Protein AF-A0A1Q6RJ65-F1 (afdb_monomer)

pLDDT: mean 92.64, std 7.02, range [49.53, 98.12]

Secondary structure (DSSP, 8-state):
-B-TT--BSEEEEEEEETTEEEEEEEEE-TTS-HHHHHHHHHHHHHHTTSBHHHHTT--HHHHHHHTTTSS--HHHHHHHHHHHHHHHHHHHHHHHHHHHHHHHHHHHHHHHT-

Foldseek 3Di:
DADPVGRDAKAWAFDDDPQAGQFIDMDHDPPPDVLLVQLLVQLRVVRHRDGLVVSLPQALVNSLVVCVPDPDDSVSSSVSSRVNNVNSNVNSVVVVVVVVVVVVVVVVVVVVVD

Solvent-accessible surface area (backbone atoms only — not comparable to full-atom values): 6276 Å² total; per-residue (Å²): 85,62,52,96,89,64,53,65,47,36,48,61,51,74,42,74,56,96,62,22,23,73,41,45,49,72,48,72,36,91,87,55,56,65,64,41,55,51,28,42,50,53,49,26,62,67,32,36,73,26,39,56,75,62,41,70,66,58,44,29,68,65,45,27,62,76,49,62,86,51,99,61,55,73,66,57,41,46,53,20,12,41,50,31,30,50,44,51,49,51,39,54,51,53,48,52,52,53,51,52,50,57,49,52,56,51,54,51,56,62,59,75,75,109

Structure (mmCIF, N/CA/C/O backbone):
data_AF-A0A1Q6RJ65-F1
#
_entry.id   AF-A0A1Q6RJ65-F1
#
loop_
_atom_site.group_PDB
_atom_site.id
_atom_site.type_symbol
_atom_site.label_atom_id
_atom_site.label_alt_id
_atom_site.label_comp_id
_atom_site.label_asym_id
_atom_site.label_entity_id
_atom_site.label_seq_id
_atom_site.pdbx_PDB_ins_code
_atom_site.Cartn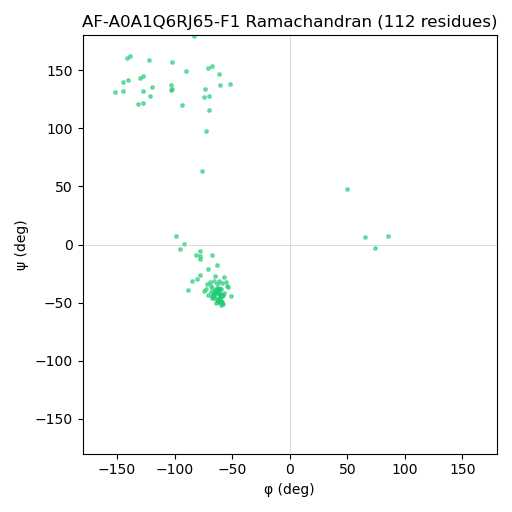_x
_atom_site.Cartn_y
_atom_site.Cartn_z
_atom_site.occupancy
_atom_site.B_iso_or_equiv
_atom_site.auth_seq_id
_atom_site.auth_comp_id
_atom_site.auth_asym_id
_atom_site.auth_atom_id
_atom_site.pdbx_PDB_model_num
ATOM 1 N N . MET A 1 1 ? 4.021 10.111 -1.505 1.00 79.31 1 MET A N 1
ATOM 2 C CA . MET A 1 1 ? 5.088 10.998 -1.996 1.00 79.31 1 MET A CA 1
ATOM 3 C C . MET A 1 1 ? 4.458 12.138 -2.780 1.00 79.31 1 MET A C 1
ATOM 5 O O . MET A 1 1 ? 3.749 11.883 -3.749 1.00 79.31 1 MET A O 1
ATOM 9 N N . GLN A 1 2 ? 4.645 13.363 -2.299 1.00 85.38 2 GLN A N 1
ATOM 10 C CA . GLN A 1 2 ? 4.098 14.599 -2.858 1.00 85.38 2 GLN A CA 1
ATOM 11 C C . GLN A 1 2 ? 5.186 15.672 -2.736 1.00 85.38 2 GLN A C 1
ATOM 13 O O . GLN A 1 2 ? 5.911 15.643 -1.740 1.00 85.38 2 GLN A O 1
ATOM 18 N N . ASP A 1 3 ? 5.340 16.547 -3.728 1.00 85.75 3 ASP A N 1
ATOM 19 C CA . ASP A 1 3 ? 6.273 17.678 -3.631 1.00 85.75 3 ASP A CA 1
ATOM 20 C C . ASP A 1 3 ? 5.669 18.885 -2.896 1.00 85.75 3 ASP A C 1
ATOM 22 O O . ASP A 1 3 ? 4.515 18.878 -2.461 1.00 85.75 3 ASP A O 1
ATOM 26 N N . GLU A 1 4 ? 6.475 19.939 -2.761 1.00 85.75 4 GLU A N 1
ATOM 27 C CA . GLU A 1 4 ? 6.095 21.208 -2.134 1.00 85.75 4 GLU A CA 1
ATOM 28 C C . GLU A 1 4 ? 4.998 21.957 -2.909 1.00 85.75 4 GLU A C 1
ATOM 30 O O . GLU A 1 4 ? 4.213 22.690 -2.308 1.00 85.75 4 GLU A O 1
ATOM 35 N N . GLY A 1 5 ? 4.902 21.744 -4.227 1.00 86.81 5 GLY A N 1
ATOM 36 C CA . GLY A 1 5 ? 3.840 22.283 -5.083 1.00 86.81 5 GLY A CA 1
ATOM 37 C C . GLY A 1 5 ? 2.518 21.520 -4.967 1.00 86.81 5 GLY A C 1
ATOM 38 O O . GLY A 1 5 ? 1.506 21.926 -5.538 1.00 86.81 5 GLY A O 1
ATOM 39 N N . GLY A 1 6 ? 2.510 20.420 -4.216 1.00 88.31 6 GLY A N 1
ATOM 40 C CA . GLY A 1 6 ? 1.348 19.584 -3.998 1.00 88.31 6 GLY A CA 1
ATOM 41 C C . GLY A 1 6 ? 1.123 18.530 -5.082 1.00 88.31 6 GLY A C 1
ATOM 42 O O . GLY A 1 6 ? 0.105 17.833 -5.031 1.00 88.31 6 GLY A O 1
ATOM 43 N N . TYR A 1 7 ? 2.052 18.355 -6.018 1.00 89.69 7 TYR A N 1
ATOM 44 C CA . TYR A 1 7 ? 1.969 17.312 -7.025 1.00 89.69 7 TYR A CA 1
ATOM 45 C C . TYR A 1 7 ? 2.280 15.946 -6.407 1.00 89.69 7 TYR A C 1
ATOM 47 O O . TYR A 1 7 ? 3.285 15.747 -5.723 1.00 89.69 7 TYR A O 1
ATOM 55 N N . VAL A 1 8 ? 1.371 14.991 -6.602 1.00 92.31 8 VAL A N 1
ATOM 56 C CA . VAL A 1 8 ? 1.470 13.648 -6.025 1.00 92.31 8 VAL A CA 1
ATOM 57 C C . VAL A 1 8 ? 2.150 12.739 -7.035 1.00 92.31 8 VAL A C 1
ATOM 59 O O . VAL A 1 8 ? 1.609 12.512 -8.107 1.00 92.31 8 VAL A O 1
ATOM 62 N N . PHE A 1 9 ? 3.288 12.162 -6.662 1.00 93.19 9 PHE A N 1
ATOM 63 C CA . PHE A 1 9 ? 3.994 11.175 -7.485 1.00 93.19 9 PHE A CA 1
ATOM 64 C C . PHE A 1 9 ? 3.512 9.753 -7.206 1.00 93.19 9 PHE A C 1
ATOM 66 O O . PHE A 1 9 ? 3.394 8.926 -8.103 1.00 93.19 9 PHE A O 1
ATOM 73 N N . LEU A 1 10 ? 3.247 9.457 -5.934 1.00 94.44 10 LEU A N 1
ATOM 74 C CA . LEU A 1 10 ? 2.902 8.117 -5.477 1.00 94.44 10 LEU A CA 1
ATOM 75 C C . LEU A 1 10 ? 2.012 8.200 -4.240 1.00 94.44 10 LEU A C 1
ATOM 77 O O . LEU A 1 10 ? 2.345 8.896 -3.275 1.00 94.44 10 LEU A O 1
ATOM 81 N N . ARG A 1 11 ? 0.899 7.472 -4.223 1.00 95.44 11 ARG A N 1
ATOM 82 C CA . ARG A 1 11 ? -0.006 7.410 -3.069 1.00 95.44 11 ARG A CA 1
ATOM 83 C C . ARG A 1 11 ? -0.597 6.017 -2.934 1.00 95.44 11 ARG A C 1
ATOM 85 O O . ARG A 1 11 ? -1.122 5.502 -3.906 1.00 95.44 11 ARG A O 1
ATOM 92 N N . LEU A 1 12 ? -0.572 5.468 -1.723 1.00 97.06 12 LEU A N 1
ATOM 93 C CA . LEU A 1 12 ? -1.335 4.279 -1.344 1.00 97.06 12 LEU A CA 1
ATOM 94 C C . LEU A 1 12 ? -2.554 4.711 -0.526 1.00 97.06 12 LEU A C 1
ATOM 96 O O . LEU A 1 12 ? -2.439 5.578 0.347 1.00 97.06 12 LEU A O 1
ATOM 100 N N . ALA A 1 13 ? -3.701 4.109 -0.797 1.00 96.81 13 ALA A N 1
ATOM 101 C CA . ALA A 1 13 ? -4.946 4.330 -0.086 1.00 96.81 13 ALA A CA 1
ATOM 102 C C . ALA A 1 13 ? -5.562 2.992 0.323 1.00 96.81 13 ALA A C 1
ATOM 104 O O . ALA A 1 13 ? -5.504 2.012 -0.417 1.00 96.81 13 ALA A O 1
ATOM 105 N N . ILE A 1 14 ? -6.175 2.985 1.502 1.00 97.69 14 ILE A N 1
ATOM 106 C CA . ILE A 1 14 ? -6.860 1.823 2.059 1.00 97.69 14 ILE A CA 1
ATOM 107 C C . ILE A 1 14 ? -8.277 2.203 2.470 1.00 97.69 14 ILE A C 1
ATOM 109 O O . ILE A 1 14 ? -8.511 3.305 2.978 1.00 97.69 14 ILE A O 1
ATOM 113 N N . LEU A 1 15 ? -9.200 1.265 2.295 1.00 97.38 15 LEU A N 1
ATOM 114 C CA . LEU A 1 15 ? -10.485 1.250 2.978 1.00 97.38 15 LEU A CA 1
ATOM 115 C C . LEU A 1 15 ? -10.407 0.216 4.098 1.00 97.38 15 LEU A C 1
ATOM 117 O O . LEU A 1 15 ? -9.923 -0.893 3.878 1.00 97.38 15 LEU A O 1
ATOM 121 N N . VAL A 1 16 ? -10.857 0.583 5.299 1.00 96.75 16 VAL A N 1
ATOM 122 C CA . VAL A 1 16 ? -10.823 -0.308 6.462 1.00 96.75 16 VAL A CA 1
ATOM 123 C C . VAL A 1 16 ? -12.225 -0.505 7.011 1.00 96.75 16 VAL A C 1
ATOM 125 O O . VAL A 1 16 ? -12.906 0.457 7.368 1.00 96.75 16 VAL A O 1
ATOM 128 N N . GLU A 1 17 ? -12.609 -1.766 7.167 1.00 95.62 17 GLU A N 1
ATOM 129 C CA . GLU A 1 17 ? -13.850 -2.193 7.798 1.00 95.62 17 GLU A CA 1
ATOM 130 C C . GLU A 1 17 ? -13.541 -3.206 8.897 1.00 95.62 17 GLU A C 1
ATOM 132 O O . GLU A 1 17 ? -12.947 -4.249 8.643 1.00 95.62 17 GLU A O 1
ATOM 137 N N . ARG A 1 18 ? -13.953 -2.907 10.138 1.00 92.81 18 ARG A N 1
ATOM 138 C CA . ARG A 1 18 ? -13.751 -3.797 11.302 1.00 92.81 18 ARG A CA 1
ATOM 139 C C . ARG A 1 18 ? -12.296 -4.279 11.433 1.00 92.81 18 ARG A C 1
ATOM 141 O O . ARG A 1 18 ? -12.042 -5.467 11.596 1.00 92.81 18 ARG A O 1
ATOM 148 N N . ASP A 1 19 ? -11.359 -3.339 11.326 1.00 92.94 19 ASP A N 1
ATOM 149 C CA . ASP A 1 19 ? -9.904 -3.554 11.372 1.00 92.94 19 ASP A CA 1
ATOM 150 C C . ASP A 1 19 ? -9.299 -4.369 10.215 1.00 92.94 19 ASP A C 1
ATOM 152 O O . ASP A 1 19 ? -8.096 -4.638 10.225 1.00 92.94 19 ASP A O 1
ATOM 156 N N . ILE A 1 20 ? -10.089 -4.707 9.192 1.00 97.12 20 ILE A N 1
ATOM 157 C CA . ILE A 1 20 ? -9.648 -5.387 7.969 1.00 97.12 20 ILE A CA 1
ATOM 158 C C . ILE A 1 20 ? -9.542 -4.366 6.838 1.00 97.12 20 ILE A C 1
ATOM 160 O O . ILE A 1 20 ? -10.449 -3.560 6.641 1.00 97.12 20 ILE A O 1
ATOM 164 N N . ILE A 1 21 ? -8.448 -4.408 6.080 1.00 98.12 21 ILE A N 1
ATOM 165 C CA . ILE A 1 21 ? -8.285 -3.630 4.850 1.00 98.12 21 ILE A CA 1
ATOM 166 C C . ILE A 1 21 ? -9.186 -4.261 3.785 1.00 98.12 21 ILE A C 1
ATOM 168 O O . ILE A 1 21 ? -8.828 -5.277 3.197 1.00 98.12 21 ILE A O 1
ATOM 172 N N . SER A 1 22 ? -10.378 -3.708 3.571 1.00 97.69 22 SER A N 1
ATOM 173 C CA . SER A 1 22 ? -11.353 -4.253 2.618 1.00 97.69 22 SER A CA 1
ATOM 174 C C . SER A 1 22 ? -11.010 -3.916 1.169 1.00 97.69 22 SER A C 1
ATOM 176 O O . SER A 1 22 ? -11.400 -4.656 0.273 1.00 97.69 22 SER A O 1
ATOM 178 N N . GLN A 1 23 ? -10.281 -2.820 0.942 1.00 97.88 23 GLN A N 1
ATOM 179 C CA . GLN A 1 23 ? -9.754 -2.434 -0.367 1.00 97.88 23 GLN A CA 1
ATOM 180 C C . GLN A 1 23 ? -8.389 -1.775 -0.200 1.00 97.88 23 GLN A C 1
ATOM 182 O O . GLN A 1 23 ? -8.202 -0.957 0.709 1.00 97.88 23 GLN A O 1
ATOM 187 N N . CYS A 1 24 ? -7.456 -2.085 -1.096 1.00 97.94 24 CYS A N 1
ATOM 188 C CA . CYS A 1 24 ? -6.150 -1.445 -1.151 1.00 97.94 24 CYS A CA 1
ATOM 189 C C . CYS A 1 24 ? -5.834 -1.017 -2.586 1.00 97.94 24 CYS A C 1
ATOM 191 O O . CYS A 1 24 ? -5.785 -1.832 -3.500 1.00 97.94 24 CYS A O 1
ATOM 193 N N . GLY A 1 25 ? -5.609 0.277 -2.790 1.00 97.69 25 GLY A N 1
ATOM 194 C CA . GLY A 1 25 ? -5.346 0.837 -4.111 1.00 97.69 25 GLY A CA 1
ATOM 195 C C . GLY A 1 25 ? -4.245 1.880 -4.071 1.00 97.69 25 GLY A C 1
ATOM 196 O O . GLY A 1 25 ? -3.911 2.426 -3.017 1.00 97.69 25 GLY A O 1
ATOM 197 N N . PHE A 1 26 ? -3.674 2.187 -5.228 1.00 97.88 26 PHE A N 1
ATOM 198 C CA . PHE A 1 26 ? -2.627 3.191 -5.325 1.00 97.88 26 PHE A CA 1
ATOM 199 C C . PHE A 1 26 ? -2.749 4.035 -6.589 1.00 97.88 26 PHE A C 1
ATOM 201 O O . PHE A 1 26 ? -3.402 3.669 -7.561 1.00 97.88 26 PHE A O 1
ATOM 208 N N . TYR A 1 27 ? -2.102 5.191 -6.540 1.00 96.62 27 TYR A N 1
ATOM 209 C CA . TYR A 1 2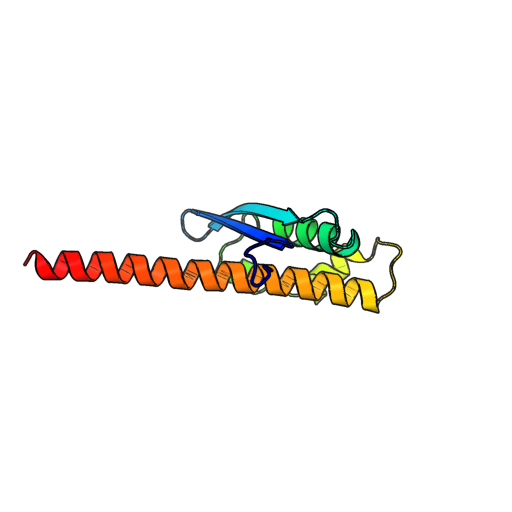7 ? -1.883 6.080 -7.666 1.00 96.62 27 TYR A CA 1
ATOM 210 C C . TYR A 1 27 ? -0.379 6.233 -7.880 1.00 96.62 27 TYR A C 1
ATOM 212 O O . TYR A 1 27 ? 0.354 6.465 -6.913 1.00 96.62 27 TYR A O 1
ATOM 220 N N . THR A 1 28 ? 0.052 6.163 -9.136 1.00 96.62 28 THR A N 1
ATOM 221 C CA . THR A 1 28 ? 1.418 6.443 -9.595 1.00 96.62 28 THR A CA 1
ATOM 222 C C . THR A 1 28 ? 1.375 7.459 -10.723 1.00 96.62 28 THR A C 1
ATOM 224 O O . THR A 1 28 ? 0.615 7.292 -11.677 1.00 96.62 28 THR A O 1
ATOM 227 N N . ALA A 1 29 ? 2.215 8.483 -10.633 1.00 95.19 29 ALA A N 1
ATOM 228 C CA . ALA A 1 29 ? 2.460 9.393 -11.738 1.00 95.19 29 ALA A CA 1
ATOM 229 C C . ALA A 1 29 ? 3.277 8.698 -12.854 1.00 95.19 29 ALA A C 1
ATOM 231 O O . ALA A 1 29 ? 4.043 7.780 -12.545 1.00 95.19 29 ALA A O 1
ATOM 232 N N . PRO A 1 30 ? 3.138 9.106 -14.132 1.00 93.12 30 PRO A N 1
ATOM 233 C CA . PRO A 1 30 ? 3.792 8.447 -15.272 1.00 93.12 30 PRO A CA 1
ATOM 234 C C . PRO A 1 30 ? 5.324 8.349 -15.193 1.00 93.12 30 PRO A C 1
ATOM 236 O O . PRO A 1 30 ? 5.919 7.446 -15.769 1.00 93.12 30 PRO A O 1
ATOM 239 N N . GLU A 1 31 ? 5.969 9.276 -14.493 1.00 94.31 31 GLU A N 1
ATOM 240 C CA . GLU A 1 31 ? 7.417 9.341 -14.292 1.00 94.31 31 GLU A CA 1
ATOM 241 C C . GLU A 1 31 ? 7.944 8.356 -13.238 1.00 94.31 31 GLU A C 1
ATOM 243 O O . GLU A 1 31 ? 9.159 8.193 -13.102 1.00 94.31 31 GLU A O 1
ATOM 248 N N . ILE A 1 32 ? 7.061 7.700 -12.476 1.00 94.75 32 ILE A N 1
ATOM 249 C CA . ILE A 1 32 ? 7.471 6.677 -11.517 1.00 94.75 32 ILE A CA 1
ATOM 250 C C . ILE A 1 32 ? 7.965 5.435 -12.277 1.00 94.75 32 ILE A C 1
ATOM 252 O O . ILE A 1 32 ? 7.239 4.907 -13.119 1.00 94.75 32 ILE A O 1
ATOM 256 N N . PRO A 1 33 ? 9.172 4.921 -11.964 1.00 94.06 33 PRO A N 1
ATOM 257 C CA . PRO A 1 33 ? 9.693 3.702 -12.572 1.00 94.06 33 PRO A CA 1
ATOM 258 C C . PRO A 1 33 ? 8.722 2.520 -12.486 1.00 94.06 33 PRO A C 1
ATOM 260 O O . PRO A 1 33 ? 8.161 2.257 -11.420 1.00 94.06 33 PRO A O 1
ATOM 263 N N . GLY A 1 34 ? 8.601 1.755 -13.577 1.00 94.19 34 GLY A N 1
ATOM 264 C CA . GLY A 1 34 ? 7.716 0.583 -13.654 1.00 94.19 34 GLY A CA 1
ATOM 265 C C . GLY A 1 34 ? 7.950 -0.436 -12.536 1.00 94.19 34 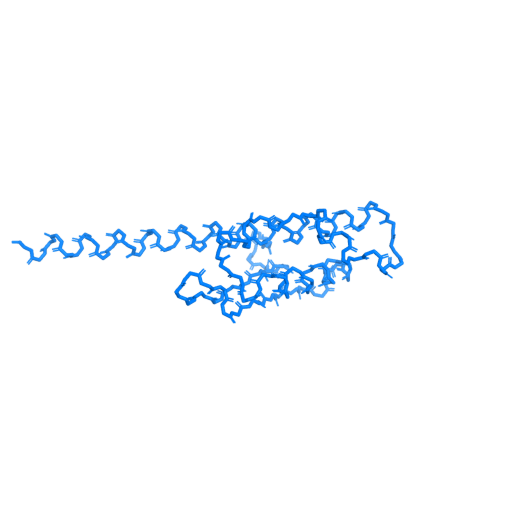GLY A C 1
ATOM 266 O O . GLY A 1 34 ? 6.995 -0.921 -11.948 1.00 94.19 34 GLY A O 1
ATOM 267 N N . SER A 1 35 ? 9.203 -0.638 -12.119 1.00 94.31 35 SER A N 1
ATOM 268 C CA . SER A 1 35 ? 9.539 -1.529 -10.999 1.00 94.31 35 SER A CA 1
ATOM 269 C C . SER A 1 35 ? 8.872 -1.129 -9.675 1.00 94.31 35 SER A C 1
ATOM 271 O O . SER A 1 35 ? 8.535 -1.985 -8.859 1.00 94.31 35 SER A O 1
ATOM 273 N N . ILE A 1 36 ? 8.668 0.174 -9.447 1.00 95.62 36 ILE A N 1
ATOM 274 C CA . ILE A 1 36 ? 7.943 0.681 -8.278 1.00 95.62 36 ILE A CA 1
ATOM 275 C C . ILE A 1 36 ? 6.446 0.440 -8.466 1.00 95.62 36 ILE A C 1
ATOM 277 O O . ILE A 1 36 ? 5.788 0.044 -7.513 1.00 95.62 36 ILE A O 1
ATOM 281 N N . VAL A 1 37 ? 5.906 0.633 -9.672 1.00 96.50 37 VAL A N 1
ATOM 282 C CA . VAL A 1 37 ? 4.497 0.330 -9.985 1.00 96.50 37 VAL A CA 1
ATOM 283 C C . VAL A 1 37 ? 4.187 -1.151 -9.727 1.00 96.50 37 VAL A C 1
ATOM 285 O O . VAL A 1 37 ? 3.184 -1.469 -9.083 1.00 96.50 37 VAL A O 1
ATOM 288 N N . ASP A 1 38 ? 5.080 -2.050 -10.139 1.00 95.94 38 ASP A N 1
ATOM 289 C CA . ASP A 1 38 ? 4.965 -3.488 -9.887 1.00 95.94 38 ASP A CA 1
ATOM 290 C C . ASP A 1 38 ? 5.008 -3.786 -8.382 1.00 95.94 38 ASP A C 1
ATOM 292 O O . ASP A 1 38 ? 4.125 -4.459 -7.847 1.00 95.94 38 ASP A O 1
ATOM 296 N N . ALA A 1 39 ? 5.970 -3.204 -7.656 1.00 96.88 39 ALA A N 1
ATOM 297 C CA . ALA A 1 39 ? 6.072 -3.352 -6.203 1.00 96.88 39 ALA A CA 1
ATOM 298 C C . ALA A 1 39 ? 4.824 -2.839 -5.460 1.00 96.88 39 ALA A C 1
ATOM 300 O O . ALA A 1 39 ? 4.371 -3.456 -4.494 1.00 96.88 39 ALA A O 1
ATOM 301 N N . MET A 1 40 ? 4.241 -1.731 -5.924 1.00 97.75 40 MET A N 1
ATOM 302 C CA . MET A 1 40 ? 3.003 -1.167 -5.383 1.00 97.75 40 MET A CA 1
ATOM 303 C C . MET A 1 40 ? 1.788 -2.056 -5.665 1.00 97.75 40 MET A C 1
ATOM 305 O O . MET A 1 40 ? 0.912 -2.182 -4.811 1.00 97.75 40 MET A O 1
ATOM 309 N N . SER A 1 41 ? 1.755 -2.716 -6.822 1.00 97.06 41 SER A N 1
ATOM 310 C CA . SER A 1 41 ? 0.714 -3.693 -7.156 1.00 97.06 41 SER A CA 1
ATOM 311 C C . SER A 1 41 ? 0.791 -4.910 -6.241 1.00 97.06 41 SER A C 1
ATOM 313 O O . SER A 1 41 ? -0.215 -5.311 -5.653 1.00 97.06 41 SER A O 1
ATOM 315 N N . VAL A 1 42 ? 2.000 -5.444 -6.042 1.00 96.75 42 VAL A N 1
ATOM 316 C CA . VAL A 1 42 ? 2.240 -6.567 -5.127 1.00 96.75 42 VAL A CA 1
ATOM 317 C C . VAL A 1 42 ? 1.847 -6.198 -3.701 1.00 96.75 42 VAL A C 1
ATOM 319 O O . VAL A 1 42 ? 1.160 -6.977 -3.041 1.00 96.75 42 VAL A O 1
ATOM 322 N N . ILE A 1 43 ? 2.232 -5.015 -3.209 1.00 96.94 43 ILE A N 1
ATOM 323 C CA . ILE A 1 43 ? 1.916 -4.652 -1.825 1.00 96.94 43 ILE A CA 1
ATOM 324 C C . ILE A 1 43 ? 0.433 -4.354 -1.612 1.00 96.94 43 ILE A C 1
ATOM 326 O O . ILE A 1 43 ? -0.100 -4.683 -0.552 1.00 96.94 43 ILE A O 1
ATOM 330 N N . ALA A 1 44 ? -0.248 -3.777 -2.606 1.00 97.56 44 ALA A N 1
ATOM 331 C CA . ALA A 1 44 ? -1.686 -3.561 -2.539 1.00 97.56 44 ALA A CA 1
ATOM 332 C C . ALA A 1 44 ? -2.428 -4.899 -2.428 1.00 97.56 44 ALA A C 1
ATOM 334 O O . ALA A 1 44 ? -3.195 -5.093 -1.485 1.00 97.56 44 ALA A O 1
ATOM 335 N N . ALA A 1 45 ? -2.098 -5.853 -3.305 1.00 96.81 45 ALA A N 1
ATOM 336 C CA . ALA A 1 45 ? -2.654 -7.203 -3.270 1.00 96.81 45 ALA A CA 1
ATOM 337 C C . ALA A 1 45 ? -2.310 -7.949 -1.969 1.00 96.81 45 ALA A C 1
ATOM 339 O O . ALA A 1 45 ? -3.149 -8.655 -1.416 1.00 96.81 45 ALA A O 1
ATOM 340 N N . ALA A 1 46 ? -1.091 -7.781 -1.448 1.00 96.12 46 ALA A N 1
ATOM 341 C CA . ALA A 1 46 ? -0.675 -8.415 -0.202 1.00 96.12 46 ALA A CA 1
ATOM 342 C C . ALA A 1 46 ? -1.389 -7.838 1.031 1.00 96.12 46 ALA A C 1
ATOM 344 O O . ALA A 1 46 ? -1.590 -8.563 2.004 1.00 96.12 46 ALA A O 1
ATOM 345 N N . ALA A 1 47 ? -1.737 -6.549 1.025 1.00 97.56 47 ALA A N 1
ATOM 346 C CA . ALA A 1 47 ? -2.400 -5.886 2.145 1.00 97.56 47 ALA A CA 1
ATOM 347 C C . ALA A 1 47 ? -3.927 -6.062 2.133 1.00 97.56 47 ALA A C 1
ATOM 349 O O . ALA A 1 47 ? -4.539 -6.093 3.203 1.00 97.56 47 ALA A O 1
ATOM 350 N N . GLU A 1 48 ? -4.547 -6.176 0.958 1.00 97.75 48 GLU A N 1
ATOM 351 C CA . GLU A 1 48 ? -5.994 -6.355 0.838 1.00 97.75 48 GLU A CA 1
ATOM 352 C C . GLU A 1 48 ? -6.469 -7.649 1.523 1.00 97.75 48 GLU A C 1
ATOM 354 O O . GLU A 1 48 ? -5.824 -8.696 1.481 1.00 97.75 48 GLU A O 1
ATOM 359 N N . GLY A 1 49 ? -7.586 -7.560 2.242 1.00 97.69 49 GLY A N 1
ATOM 360 C CA . GLY A 1 49 ? -8.146 -8.648 3.040 1.00 97.69 49 GLY A CA 1
ATOM 361 C C . GLY A 1 49 ? -7.397 -8.948 4.344 1.00 97.69 49 GLY A C 1
ATOM 362 O O . GLY A 1 49 ? -7.848 -9.796 5.117 1.00 97.69 49 GLY A O 1
ATOM 363 N N . LYS A 1 50 ? -6.280 -8.270 4.645 1.00 97.88 50 LYS A N 1
ATOM 364 C CA . LYS A 1 50 ? -5.564 -8.448 5.918 1.00 97.88 50 LYS A CA 1
ATOM 365 C C . LYS A 1 50 ? -6.064 -7.495 6.995 1.00 97.88 50 LYS A C 1
ATOM 367 O O . LYS A 1 50 ? -6.437 -6.352 6.740 1.00 97.88 50 LYS A O 1
ATOM 372 N N . ALA A 1 51 ? -5.988 -7.957 8.241 1.00 97.19 51 ALA A N 1
ATOM 373 C CA . ALA A 1 51 ? -6.103 -7.078 9.396 1.00 97.19 51 ALA A CA 1
ATOM 374 C C . ALA A 1 51 ? -4.967 -6.041 9.396 1.00 97.19 51 ALA A C 1
ATOM 376 O O . ALA A 1 51 ? -3.839 -6.372 9.024 1.00 97.19 51 ALA A O 1
ATOM 377 N N . ILE A 1 52 ? -5.224 -4.826 9.890 1.00 95.62 52 ILE A N 1
ATOM 378 C CA . ILE A 1 52 ? -4.226 -3.739 9.962 1.00 95.62 52 ILE A CA 1
ATOM 379 C C . ILE A 1 52 ? -2.923 -4.205 10.618 1.00 95.62 52 ILE A C 1
ATOM 381 O O . ILE A 1 52 ? -1.838 -3.928 10.112 1.00 95.62 52 ILE A O 1
ATOM 385 N N . MET A 1 53 ? -3.024 -4.941 11.729 1.00 94.56 53 MET A N 1
ATOM 386 C CA . MET A 1 53 ? -1.849 -5.449 12.441 1.00 94.56 53 MET A CA 1
ATOM 387 C C . MET A 1 53 ? -1.033 -6.429 11.595 1.00 94.56 53 MET A C 1
ATOM 389 O O . MET A 1 53 ? 0.189 -6.396 11.645 1.00 94.56 53 MET A O 1
ATOM 393 N N . ALA A 1 54 ? -1.693 -7.280 10.805 1.00 96.56 54 ALA A N 1
ATOM 394 C CA . ALA A 1 54 ? -1.013 -8.221 9.922 1.00 96.56 54 ALA A CA 1
ATOM 395 C C . ALA A 1 54 ? -0.389 -7.509 8.713 1.00 96.56 54 ALA A C 1
ATOM 397 O O . ALA A 1 54 ? 0.719 -7.849 8.309 1.00 96.56 54 ALA A O 1
ATOM 398 N N . ALA A 1 55 ? -1.068 -6.498 8.162 1.00 97.00 55 ALA A N 1
ATOM 399 C CA . ALA A 1 55 ? -0.531 -5.674 7.083 1.00 97.00 55 ALA A CA 1
ATOM 400 C C . ALA A 1 55 ? 0.717 -4.885 7.524 1.00 97.00 55 ALA A C 1
ATOM 402 O O . ALA A 1 55 ? 1.648 -4.732 6.742 1.00 97.00 55 ALA A O 1
ATOM 403 N N . ALA A 1 56 ? 0.788 -4.458 8.789 1.00 95.31 56 ALA A N 1
ATOM 404 C CA . ALA A 1 56 ? 1.955 -3.771 9.351 1.00 95.31 56 ALA A CA 1
ATOM 405 C C . ALA A 1 56 ? 3.217 -4.651 9.479 1.00 95.31 56 ALA A C 1
ATOM 407 O O . ALA A 1 56 ? 4.283 -4.135 9.802 1.00 95.31 56 ALA A O 1
ATOM 408 N N . LEU A 1 57 ? 3.103 -5.966 9.263 1.00 96.25 57 LEU A N 1
ATOM 409 C CA . LEU A 1 57 ? 4.234 -6.899 9.276 1.00 96.25 57 LEU A CA 1
ATOM 410 C C . LEU A 1 57 ? 4.795 -7.175 7.872 1.00 96.25 57 LEU A C 1
ATOM 412 O O . LEU A 1 57 ? 5.782 -7.898 7.746 1.00 96.25 57 LEU A O 1
ATOM 416 N N . ILE A 1 58 ? 4.175 -6.637 6.817 1.00 95.38 58 ILE A N 1
ATOM 417 C CA . ILE A 1 58 ? 4.636 -6.827 5.439 1.00 95.38 58 ILE A CA 1
ATOM 418 C C . ILE A 1 58 ? 5.950 -6.064 5.247 1.00 95.38 58 ILE A C 1
ATOM 420 O O . ILE A 1 58 ? 5.999 -4.839 5.327 1.00 95.38 58 ILE A O 1
ATOM 424 N N . SER A 1 59 ? 7.029 -6.797 4.978 1.00 93.25 59 S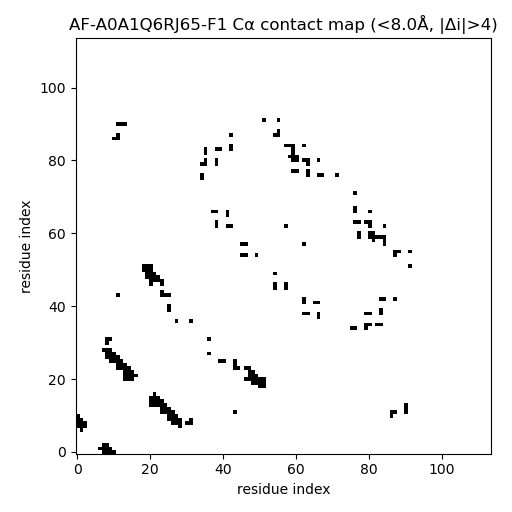ER A N 1
ATOM 425 C CA . SER A 1 59 ? 8.372 -6.239 4.826 1.00 93.25 59 SER A CA 1
ATOM 426 C C . SER A 1 59 ? 8.785 -6.119 3.359 1.00 93.25 59 SER A C 1
ATOM 428 O O . SER A 1 59 ? 8.323 -6.883 2.507 1.00 93.25 59 SER A O 1
ATOM 430 N N . GLY A 1 60 ? 9.737 -5.225 3.073 1.00 90.25 60 GLY A N 1
ATOM 431 C CA . GLY A 1 60 ? 10.360 -5.126 1.749 1.00 90.25 60 GLY A CA 1
ATOM 432 C C . GLY A 1 60 ? 10.970 -6.453 1.277 1.00 90.25 60 GLY A C 1
ATOM 433 O O . GLY A 1 60 ? 10.888 -6.778 0.103 1.00 90.25 60 GLY A O 1
ATOM 434 N N . GLU A 1 61 ? 11.485 -7.294 2.177 1.00 91.88 61 GLU A N 1
ATOM 435 C CA . GLU A 1 61 ? 12.029 -8.615 1.824 1.00 91.88 61 GLU A CA 1
ATOM 436 C C . GLU A 1 61 ? 10.958 -9.583 1.291 1.00 91.88 61 GLU A C 1
ATOM 438 O O . GLU A 1 61 ? 11.175 -10.271 0.287 1.00 91.88 61 GLU A O 1
ATOM 443 N N . SER A 1 62 ? 9.774 -9.589 1.914 1.00 90.06 62 SER A N 1
ATOM 444 C CA . SER A 1 62 ? 8.643 -10.397 1.441 1.00 90.06 62 SER A CA 1
ATOM 445 C C . SER A 1 62 ? 8.161 -9.950 0.056 1.00 90.06 62 SER A C 1
ATOM 447 O O . SER A 1 62 ? 7.893 -10.784 -0.807 1.00 90.06 62 SER A O 1
ATOM 449 N N . ILE A 1 63 ? 8.149 -8.636 -0.192 1.00 90.94 63 ILE A N 1
ATOM 450 C CA . ILE A 1 63 ? 7.775 -8.045 -1.482 1.00 90.94 63 ILE A CA 1
ATOM 451 C C . ILE A 1 63 ? 8.846 -8.314 -2.539 1.00 90.94 63 ILE A C 1
ATOM 453 O O . ILE A 1 63 ? 8.526 -8.716 -3.652 1.00 90.94 63 ILE A O 1
ATOM 457 N N . LYS A 1 64 ? 10.127 -8.166 -2.190 1.00 91.44 64 LYS A N 1
ATOM 458 C CA . LYS A 1 64 ? 11.255 -8.441 -3.085 1.00 91.44 64 LYS A CA 1
ATOM 459 C C . LYS A 1 64 ? 11.215 -9.876 -3.608 1.00 91.44 64 LYS A C 1
ATOM 461 O O . LYS A 1 64 ? 11.441 -10.096 -4.792 1.00 91.44 64 LYS A O 1
ATOM 466 N N . SER A 1 65 ? 10.887 -10.834 -2.742 1.00 88.69 65 SER A N 1
ATOM 467 C CA . SER A 1 65 ? 10.740 -12.243 -3.128 1.00 88.69 65 SER A CA 1
ATOM 468 C C . SER A 1 65 ? 9.631 -12.433 -4.169 1.00 88.69 65 SER A C 1
ATOM 470 O O . SER A 1 65 ? 9.827 -13.146 -5.151 1.00 88.69 65 SER A O 1
ATOM 472 N N . ALA A 1 66 ? 8.503 -11.737 -4.007 1.00 88.06 66 ALA A N 1
ATOM 473 C CA . ALA A 1 66 ? 7.394 -11.755 -4.963 1.00 88.06 66 ALA A CA 1
ATOM 474 C C . ALA A 1 66 ? 7.706 -11.028 -6.288 1.00 88.06 66 ALA A C 1
ATOM 476 O O . ALA A 1 66 ? 7.074 -11.311 -7.299 1.00 88.06 66 ALA A O 1
ATOM 477 N N . LEU A 1 67 ? 8.691 -10.126 -6.303 1.00 88.62 67 LEU A N 1
ATOM 478 C CA . LEU A 1 67 ? 9.161 -9.422 -7.503 1.00 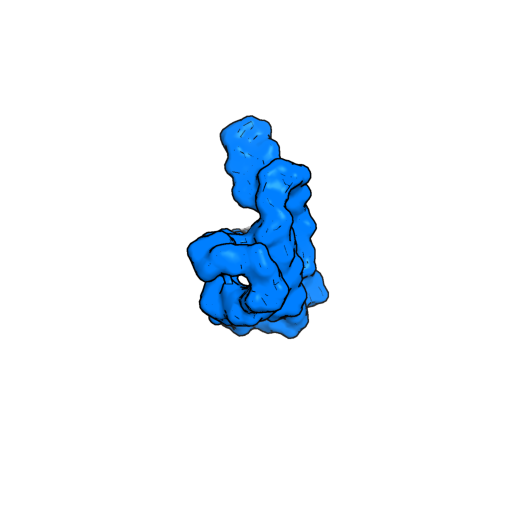88.62 67 LEU A CA 1
ATOM 479 C C . LEU A 1 67 ? 10.320 -10.138 -8.216 1.00 88.62 67 LEU A C 1
ATOM 481 O O . LEU A 1 67 ? 10.814 -9.631 -9.218 1.00 88.62 67 LEU A O 1
ATOM 485 N N . SER A 1 68 ? 10.781 -11.287 -7.712 1.00 86.06 68 SER A N 1
ATOM 486 C CA . SER A 1 68 ? 11.987 -11.967 -8.216 1.00 86.06 68 SER A CA 1
ATOM 487 C C . SER A 1 68 ? 11.898 -12.439 -9.672 1.00 86.06 68 SER A C 1
ATOM 489 O O . SER A 1 68 ? 12.929 -12.673 -10.297 1.00 86.06 68 SER A O 1
ATOM 491 N N . GLU A 1 69 ? 10.689 -12.535 -10.229 1.00 84.81 69 GLU A N 1
ATOM 492 C CA . GLU A 1 69 ? 10.456 -12.866 -11.639 1.00 84.81 69 GLU A CA 1
ATOM 493 C C . GLU A 1 69 ? 10.701 -11.680 -12.590 1.00 84.81 69 GLU A C 1
ATOM 495 O O . GLU A 1 69 ? 10.791 -11.864 -13.805 1.00 84.81 69 GLU A O 1
ATOM 500 N N . LEU A 1 70 ? 10.841 -10.457 -12.063 1.00 85.12 70 LEU A N 1
ATOM 501 C CA . LEU A 1 70 ? 11.208 -9.295 -12.864 1.00 85.12 70 LEU A CA 1
ATOM 502 C C . LEU A 1 70 ? 12.693 -9.363 -13.237 1.00 85.12 70 LEU A C 1
ATOM 504 O O . LEU A 1 70 ? 13.556 -9.581 -12.388 1.00 85.12 70 LEU A O 1
ATOM 508 N N . ASN A 1 71 ? 13.005 -9.105 -14.508 1.00 87.81 71 ASN A N 1
ATOM 509 C CA . ASN A 1 71 ? 14.378 -9.064 -15.019 1.00 87.81 71 ASN A CA 1
ATOM 510 C C . ASN A 1 71 ? 15.096 -7.758 -14.615 1.00 87.81 71 ASN A C 1
ATOM 512 O O . ASN A 1 71 ? 15.429 -6.927 -15.459 1.00 87.81 71 ASN A O 1
ATOM 516 N N . LEU A 1 72 ? 15.269 -7.556 -13.309 1.00 88.75 72 LEU A N 1
ATOM 517 C CA . LEU A 1 72 ? 15.873 -6.380 -12.683 1.00 88.75 72 LEU A CA 1
ATOM 518 C C . LEU A 1 72 ? 17.078 -6.791 -11.837 1.00 88.75 72 LEU A C 1
ATOM 520 O O . LEU A 1 72 ? 17.192 -7.935 -11.395 1.00 88.75 72 LEU A O 1
ATOM 524 N N . SER A 1 73 ? 17.977 -5.845 -11.566 1.00 92.31 73 SER A N 1
ATOM 525 C CA . SER A 1 73 ? 19.063 -6.107 -10.623 1.00 92.31 73 SER A CA 1
ATOM 526 C C . SER A 1 73 ? 18.532 -6.269 -9.192 1.00 92.31 73 SER A C 1
ATOM 528 O O . SER A 1 73 ? 17.525 -5.675 -8.802 1.00 92.31 73 SER A O 1
ATOM 530 N N . ASP A 1 74 ? 19.260 -7.018 -8.360 1.00 91.06 74 ASP A N 1
ATOM 531 C CA . ASP A 1 74 ? 18.909 -7.223 -6.947 1.00 91.06 74 ASP A CA 1
ATOM 532 C C . ASP A 1 74 ? 18.731 -5.899 -6.175 1.00 91.06 74 ASP A C 1
ATOM 534 O O . ASP A 1 74 ? 17.845 -5.764 -5.326 1.00 91.06 74 ASP A O 1
ATOM 538 N N . SER A 1 75 ? 19.548 -4.899 -6.523 1.00 92.38 75 SER A N 1
ATOM 539 C CA . SER A 1 75 ? 19.501 -3.546 -5.963 1.00 92.38 75 SER A CA 1
ATOM 540 C C . SER A 1 75 ? 18.211 -2.808 -6.338 1.00 92.38 75 SER A C 1
ATOM 542 O O . SER A 1 75 ? 17.580 -2.185 -5.482 1.00 92.38 75 SER A O 1
ATOM 544 N N . GLU A 1 76 ? 17.777 -2.907 -7.597 1.00 92.69 76 GLU A N 1
ATOM 545 C CA . GLU A 1 76 ? 16.533 -2.287 -8.071 1.00 92.69 76 GLU A CA 1
ATOM 546 C C . GLU A 1 76 ? 15.297 -2.955 -7.471 1.00 92.69 76 GLU A C 1
ATOM 548 O O . GLU A 1 76 ? 14.371 -2.256 -7.044 1.00 92.69 76 GLU A O 1
ATOM 553 N N . LEU A 1 77 ? 15.305 -4.288 -7.375 1.00 93.69 77 LEU A N 1
ATOM 554 C CA . LEU A 1 77 ? 14.253 -5.057 -6.708 1.00 93.69 77 LEU A CA 1
ATOM 555 C C . LEU A 1 77 ? 14.126 -4.649 -5.243 1.00 93.69 77 LEU A C 1
ATOM 557 O O . LEU A 1 77 ? 13.033 -4.324 -4.781 1.00 93.69 77 LEU A O 1
ATOM 561 N N . LYS A 1 78 ? 15.255 -4.599 -4.525 1.00 94.94 78 LYS A N 1
ATOM 562 C CA . LYS A 1 78 ? 15.288 -4.176 -3.125 1.00 94.94 78 LYS A CA 1
ATOM 563 C C . LYS A 1 78 ? 14.753 -2.756 -2.959 1.00 94.94 78 LYS A C 1
ATOM 565 O O . LYS A 1 78 ? 13.856 -2.539 -2.155 1.00 94.94 78 LYS A O 1
ATOM 570 N N . LYS A 1 79 ? 15.245 -1.801 -3.753 1.00 95.19 79 LYS A N 1
ATOM 571 C CA . LYS A 1 79 ? 14.802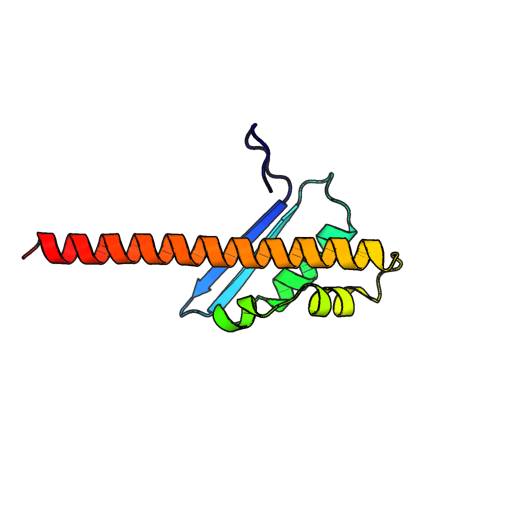 -0.402 -3.682 1.00 95.19 79 LYS A CA 1
ATOM 572 C C . LYS A 1 79 ? 13.299 -0.265 -3.937 1.00 95.19 79 LYS A C 1
ATOM 574 O O . LYS A 1 79 ? 12.626 0.468 -3.218 1.00 95.19 79 LYS A O 1
ATOM 579 N N . SER A 1 80 ? 12.777 -0.956 -4.947 1.00 95.88 80 SER A N 1
ATOM 580 C CA . SER A 1 80 ? 11.355 -0.887 -5.301 1.00 95.88 80 SER A CA 1
ATOM 581 C C . SER A 1 80 ? 10.478 -1.492 -4.203 1.00 95.88 80 SER A C 1
ATOM 583 O O . SER A 1 80 ? 9.488 -0.885 -3.795 1.00 95.88 80 SER A O 1
ATOM 585 N N . ALA A 1 81 ? 10.889 -2.640 -3.662 1.00 96.25 81 ALA A N 1
ATOM 586 C CA . ALA A 1 81 ? 10.204 -3.300 -2.560 1.00 96.25 81 ALA A CA 1
ATOM 587 C C . ALA A 1 81 ? 10.227 -2.476 -1.260 1.00 96.25 81 ALA A C 1
ATOM 589 O O . ALA A 1 81 ? 9.203 -2.363 -0.585 1.00 96.25 81 ALA A O 1
ATOM 590 N N . ASP A 1 82 ? 11.363 -1.853 -0.933 1.00 96.00 82 ASP A N 1
ATOM 591 C CA . ASP A 1 82 ? 11.509 -0.996 0.247 1.00 96.00 82 ASP A CA 1
ATOM 592 C C . ASP A 1 82 ? 10.620 0.255 0.145 1.00 96.00 82 ASP A C 1
ATOM 594 O O . ASP A 1 82 ? 9.973 0.635 1.123 1.00 96.00 82 ASP A O 1
ATOM 598 N N . ILE A 1 83 ? 10.523 0.869 -1.043 1.00 95.94 83 ILE A N 1
ATOM 599 C CA . ILE A 1 83 ? 9.609 1.996 -1.290 1.00 95.94 83 ILE A CA 1
ATOM 600 C C . ILE A 1 83 ? 8.154 1.562 -1.093 1.00 95.94 83 ILE A C 1
ATOM 602 O O . ILE A 1 83 ? 7.405 2.255 -0.403 1.00 95.94 83 ILE A O 1
ATOM 606 N N . ALA A 1 84 ? 7.751 0.422 -1.658 1.00 97.00 84 ALA A N 1
ATOM 607 C CA . ALA A 1 84 ? 6.396 -0.094 -1.498 1.00 97.00 84 ALA A CA 1
ATOM 608 C C . ALA A 1 84 ? 6.063 -0.336 -0.016 1.00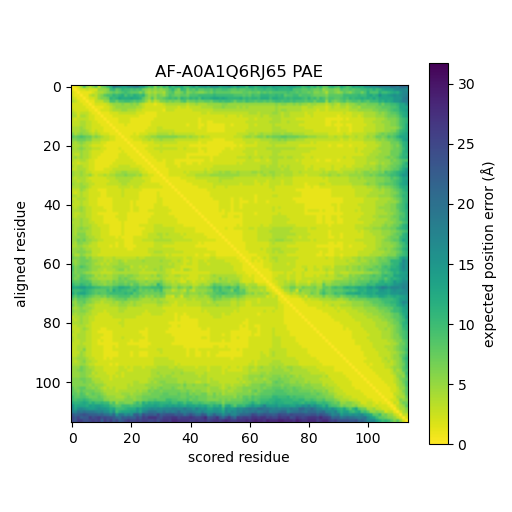 97.00 84 ALA A C 1
ATOM 610 O O . ALA A 1 84 ? 5.064 0.186 0.483 1.00 97.00 84 ALA A O 1
ATOM 611 N N . ALA A 1 85 ? 6.939 -1.038 0.714 1.00 97.06 85 ALA A N 1
ATOM 612 C CA . ALA A 1 85 ? 6.775 -1.300 2.145 1.00 97.06 85 ALA A CA 1
ATOM 613 C C . ALA A 1 85 ? 6.665 -0.008 2.967 1.00 97.06 85 ALA A C 1
ATOM 615 O O . ALA A 1 85 ? 5.772 0.124 3.808 1.00 97.06 85 ALA A O 1
ATOM 616 N N . LEU A 1 86 ? 7.512 0.984 2.678 1.00 96.56 86 LEU A N 1
ATOM 617 C CA . LEU A 1 86 ? 7.442 2.299 3.313 1.00 96.56 86 LEU A CA 1
ATOM 618 C C . LEU A 1 86 ? 6.082 2.970 3.073 1.00 96.56 86 LEU A C 1
ATOM 620 O O . LEU A 1 86 ? 5.486 3.501 4.010 1.00 96.56 86 LEU A O 1
ATOM 624 N N . MET A 1 87 ? 5.566 2.922 1.842 1.00 96.81 87 MET A N 1
ATOM 625 C CA . MET A 1 87 ? 4.267 3.507 1.499 1.00 96.81 87 MET A CA 1
ATOM 626 C C . MET A 1 87 ? 3.109 2.842 2.250 1.00 96.81 87 MET A C 1
ATOM 628 O O . MET A 1 87 ? 2.197 3.546 2.691 1.00 96.81 87 MET A O 1
ATOM 632 N N . LEU A 1 88 ? 3.147 1.518 2.438 1.00 97.62 88 LEU A N 1
ATOM 633 C CA . LEU A 1 88 ? 2.160 0.814 3.259 1.00 97.62 88 LEU A CA 1
ATOM 634 C C . LEU A 1 88 ? 2.238 1.247 4.721 1.00 97.62 88 LEU A C 1
ATOM 636 O O . LEU A 1 88 ? 1.220 1.630 5.297 1.00 97.62 88 LEU A O 1
ATOM 640 N N . HIS A 1 89 ? 3.430 1.248 5.312 1.00 97.19 89 HIS A N 1
ATOM 641 C CA . HIS A 1 89 ? 3.604 1.631 6.712 1.00 97.19 89 HIS A CA 1
ATOM 642 C C . HIS A 1 89 ? 3.171 3.073 6.984 1.00 97.19 89 HIS A C 1
ATOM 644 O O . HIS A 1 89 ? 2.462 3.329 7.959 1.00 97.19 89 HIS A O 1
ATOM 650 N N . GLU A 1 90 ? 3.512 4.007 6.095 1.00 95.62 90 GLU A N 1
ATOM 651 C CA . GLU A 1 90 ? 3.037 5.389 6.181 1.00 95.62 90 GLU A CA 1
ATOM 652 C C . GLU A 1 90 ? 1.512 5.482 6.030 1.00 95.62 90 GLU A C 1
ATOM 654 O O . GLU A 1 90 ? 0.856 6.240 6.749 1.00 95.62 90 GLU A O 1
ATOM 659 N N . CYS A 1 91 ? 0.903 4.683 5.150 1.00 96.50 91 CYS A N 1
ATOM 660 C CA . CYS A 1 91 ? -0.552 4.638 5.006 1.00 96.50 91 CYS A CA 1
ATOM 661 C C . CYS A 1 91 ? -1.237 4.164 6.302 1.00 96.50 91 CYS A C 1
ATOM 663 O O . CYS A 1 91 ? -2.137 4.838 6.811 1.00 96.50 91 CYS A O 1
ATOM 665 N N . LEU A 1 92 ? -0.758 3.064 6.895 1.00 96.56 92 LEU A N 1
ATOM 666 C CA . LEU A 1 92 ? -1.291 2.516 8.148 1.00 96.56 92 LEU A CA 1
ATOM 667 C C . LEU A 1 92 ? -1.077 3.468 9.333 1.00 96.56 92 LEU A C 1
ATOM 669 O O . LEU A 1 92 ? -1.979 3.655 10.156 1.00 96.56 92 LEU A O 1
ATOM 673 N N . ARG A 1 93 ? 0.086 4.128 9.402 1.00 95.38 93 ARG A N 1
ATOM 674 C CA . ARG A 1 93 ? 0.374 5.163 10.404 1.00 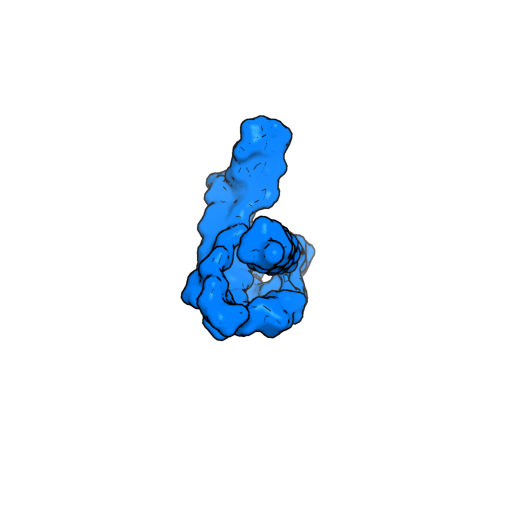95.38 93 ARG A CA 1
ATOM 675 C C . ARG A 1 93 ? -0.620 6.319 10.298 1.00 95.38 93 ARG A C 1
ATOM 677 O O . ARG A 1 93 ? -1.208 6.717 11.304 1.00 95.38 93 ARG A O 1
ATOM 684 N N . ASN A 1 94 ? -0.847 6.825 9.087 1.00 94.38 94 ASN A N 1
ATOM 685 C CA . ASN A 1 94 ? -1.795 7.909 8.830 1.00 94.38 94 ASN A CA 1
ATOM 686 C C . ASN A 1 94 ? -3.238 7.516 9.163 1.00 94.38 94 ASN A C 1
ATOM 688 O O . ASN A 1 94 ? -3.964 8.315 9.760 1.00 94.38 94 ASN A O 1
ATOM 692 N N . TYR A 1 95 ? -3.645 6.288 8.834 1.00 94.44 95 TYR A N 1
ATOM 693 C CA . TYR A 1 95 ? -4.938 5.747 9.246 1.00 94.44 95 TYR A CA 1
ATOM 694 C C . TYR A 1 95 ? -5.082 5.749 10.775 1.00 94.44 95 TYR A C 1
ATOM 696 O O . TYR A 1 95 ? -6.049 6.301 11.300 1.00 94.44 95 TYR A O 1
ATOM 704 N N . SER A 1 96 ? -4.095 5.207 11.497 1.00 92.69 96 SER A N 1
ATOM 705 C CA . SER A 1 96 ? -4.117 5.127 12.964 1.00 92.69 96 SER A CA 1
ATOM 706 C C . SER A 1 96 ? -4.210 6.508 13.622 1.00 92.69 96 SER A C 1
ATOM 708 O O . SER A 1 96 ? -5.018 6.715 14.531 1.00 92.69 96 SER A O 1
ATOM 710 N N . MET A 1 97 ? -3.450 7.492 13.125 1.00 94.06 97 MET A N 1
ATOM 711 C CA . MET A 1 97 ? -3.521 8.874 13.617 1.00 94.06 97 MET A CA 1
ATOM 712 C C . MET A 1 97 ? -4.922 9.472 13.432 1.00 94.06 97 MET A C 1
ATOM 714 O O . MET A 1 97 ? -5.503 9.973 14.397 1.00 94.06 97 MET A O 1
ATOM 718 N N . LYS A 1 98 ? -5.500 9.359 12.228 1.00 93.50 98 LYS A N 1
ATOM 719 C CA . LYS A 1 98 ? -6.851 9.869 11.933 1.00 93.50 98 LYS A CA 1
ATOM 720 C C . LYS A 1 98 ? -7.929 9.167 12.757 1.00 93.50 98 LYS A C 1
ATOM 722 O O . LYS A 1 98 ? -8.833 9.822 13.272 1.00 93.50 98 LYS A O 1
ATOM 727 N N . TYR A 1 99 ? -7.820 7.850 12.928 1.00 90.81 99 TYR A N 1
ATOM 728 C CA . TYR A 1 99 ? -8.741 7.077 13.758 1.00 90.81 99 TYR A CA 1
ATOM 729 C C . TYR A 1 99 ? -8.709 7.539 15.222 1.00 90.81 99 TYR A C 1
ATOM 731 O O . TYR A 1 99 ? -9.759 7.770 15.830 1.00 90.81 99 TYR A O 1
ATOM 739 N N . ASN A 1 100 ? -7.509 7.724 15.780 1.00 91.12 100 ASN A N 1
ATOM 740 C CA . ASN A 1 100 ? -7.331 8.191 17.153 1.00 91.12 100 ASN A CA 1
ATOM 741 C C . ASN A 1 100 ? -7.858 9.614 17.354 1.00 91.12 100 ASN A C 1
ATOM 743 O O . ASN A 1 100 ? -8.541 9.863 18.348 1.00 91.12 100 ASN A O 1
ATOM 747 N N . GLN A 1 101 ? -7.621 10.515 16.399 1.00 92.94 101 GLN A N 1
ATOM 748 C CA . GLN A 1 101 ? -8.190 11.861 16.420 1.00 92.94 101 GLN A CA 1
ATOM 749 C C . GLN A 1 101 ? -9.728 11.814 16.428 1.00 92.94 101 GLN A C 1
ATOM 751 O O . GLN A 1 101 ? -10.361 12.345 17.341 1.00 92.94 101 GLN A O 1
ATOM 756 N N . ALA A 1 102 ? -10.341 11.080 15.494 1.00 91.44 102 ALA A N 1
ATOM 757 C CA . ALA A 1 102 ? -11.796 10.932 15.430 1.00 91.44 102 ALA A CA 1
ATOM 758 C C . ALA A 1 102 ? -12.381 10.266 16.690 1.00 91.44 102 ALA A C 1
ATOM 760 O O . ALA A 1 102 ? -13.522 10.519 17.082 1.00 91.44 102 ALA A O 1
ATOM 761 N N . ARG A 1 103 ? -11.629 9.372 17.345 1.00 90.31 103 ARG A N 1
ATOM 762 C CA . ARG A 1 103 ? -12.013 8.792 18.639 1.00 90.31 103 ARG A CA 1
ATOM 763 C C . ARG A 1 103 ? -11.989 9.839 19.753 1.00 90.31 103 ARG A C 1
ATOM 765 O O . ARG A 1 103 ? -12.939 9.893 20.530 1.00 90.31 103 ARG A O 1
ATOM 772 N N . GLN A 1 104 ? -10.944 10.660 19.833 1.00 92.50 104 GLN A N 1
ATOM 773 C CA . GLN A 1 104 ? -10.849 11.731 20.828 1.00 92.50 104 GLN A CA 1
ATOM 774 C C . GLN A 1 104 ? -11.973 12.760 20.665 1.00 92.50 104 GLN A C 1
ATOM 776 O O . GLN A 1 104 ? -12.601 13.118 21.657 1.00 92.50 104 GLN A O 1
ATOM 781 N N . GLU A 1 105 ? -12.293 13.157 19.432 1.00 92.88 105 GLU A N 1
ATOM 782 C CA . GLU A 1 105 ? -13.403 14.075 19.136 1.00 92.88 105 GLU A CA 1
ATOM 783 C C . GLU A 1 105 ? -14.771 13.512 19.556 1.00 92.88 105 GLU A C 1
ATOM 785 O O . GLU A 1 105 ? -15.625 14.241 20.060 1.00 92.88 105 GLU A O 1
ATOM 790 N N . ARG A 1 106 ? -14.996 12.202 19.388 1.00 91.62 106 ARG A N 1
ATOM 791 C CA . ARG A 1 106 ? -16.216 11.535 19.877 1.00 91.62 106 ARG A CA 1
ATOM 792 C C . ARG A 1 106 ? -16.286 11.536 21.404 1.00 91.62 106 ARG A C 1
ATOM 794 O O . ARG A 1 106 ? -17.337 11.826 21.970 1.00 91.62 106 ARG A O 1
ATOM 801 N N . LEU A 1 107 ? -15.170 11.231 22.066 1.00 91.56 107 LEU A N 1
ATOM 802 C CA . LEU A 1 107 ? -15.088 11.198 23.527 1.00 91.56 107 LEU A CA 1
ATOM 803 C C . LEU A 1 107 ? -15.240 12.590 24.154 1.00 91.56 107 LEU A C 1
ATOM 805 O O . LEU A 1 107 ? -15.861 12.703 25.208 1.00 91.56 107 LEU A O 1
ATOM 809 N N . SER A 1 108 ? -14.699 13.643 23.535 1.00 90.44 108 SER A N 1
ATOM 810 C CA . SER A 1 108 ? -14.837 15.014 24.040 1.00 90.44 108 SER A CA 1
ATOM 811 C C . SER A 1 108 ? -16.279 15.509 23.940 1.00 90.44 108 SER A C 1
ATOM 813 O O . SER A 1 108 ? -16.807 16.010 24.929 1.00 90.44 108 SER A O 1
ATOM 815 N N . LYS A 1 109 ? -16.956 15.272 22.806 1.00 89.19 109 LYS A N 1
ATOM 816 C CA . LYS A 1 109 ? -18.381 15.605 22.625 1.00 89.19 109 LYS A CA 1
ATOM 817 C C . LYS A 1 109 ? -19.291 14.868 23.609 1.00 89.19 109 LYS A C 1
ATOM 819 O O . LYS A 1 109 ? -20.239 15.455 24.120 1.00 89.19 109 LYS A O 1
ATOM 824 N N . ALA A 1 110 ? -18.993 13.600 23.899 1.00 82.75 110 ALA A N 1
ATOM 825 C CA . ALA A 1 110 ? -19.746 12.819 24.881 1.00 82.75 110 ALA A CA 1
ATOM 826 C C . ALA A 1 110 ? -19.602 13.368 26.313 1.00 82.75 110 ALA A C 1
ATOM 828 O O . ALA A 1 110 ? -20.539 13.271 27.097 1.00 82.75 110 ALA A O 1
ATOM 829 N N . LYS A 1 111 ? -18.449 13.966 26.646 1.00 75.25 111 LYS A N 1
ATOM 830 C CA . LYS A 1 111 ? -18.195 14.587 27.956 1.00 75.25 111 LYS A CA 1
ATOM 831 C C . LYS A 1 111 ? -18.788 15.989 28.100 1.00 75.25 111 LYS A C 1
ATOM 833 O O . LYS A 1 111 ? -19.108 16.371 29.212 1.00 75.25 111 LYS A O 1
ATOM 838 N N . SER A 1 112 ? -18.919 16.755 27.016 1.00 69.75 112 SER A N 1
ATOM 839 C CA . SER A 1 112 ? -19.492 18.112 27.049 1.00 69.75 112 SER A CA 1
ATOM 840 C C . SER A 1 112 ? -21.025 18.147 27.039 1.00 69.75 112 SER A C 1
ATOM 842 O O . SER A 1 112 ? -21.605 19.221 27.142 1.00 69.75 112 SER A O 1
ATOM 844 N N . GLY A 1 113 ? -21.675 16.999 26.822 1.00 58.38 113 GLY A N 1
ATOM 845 C CA . GLY A 1 113 ? -23.133 16.843 26.874 1.00 58.38 113 GLY A CA 1
ATOM 846 C C . GLY A 1 113 ? -23.660 16.275 28.198 1.00 58.38 113 GLY A C 1
ATOM 847 O O . GLY A 1 113 ? -24.840 15.939 28.262 1.00 58.38 113 GLY A O 1
ATOM 848 N N . GLN A 1 114 ? -22.790 16.125 29.204 1.00 49.53 114 GLN A N 1
ATOM 849 C CA . GLN A 1 114 ? -23.121 15.827 30.604 1.00 49.53 114 GLN A CA 1
ATOM 850 C C . GLN A 1 114 ? -22.928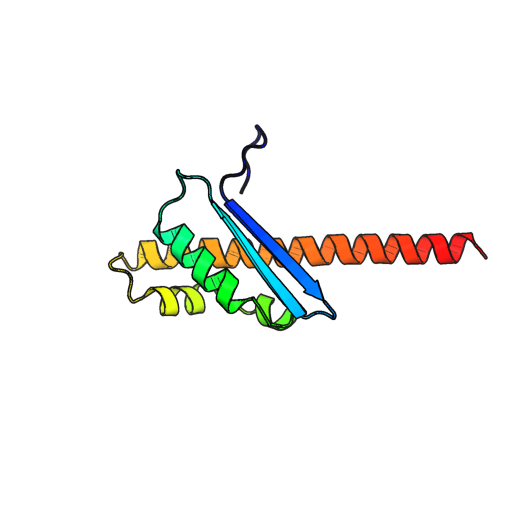 17.087 31.444 1.00 49.53 114 GLN A C 1
ATOM 852 O O . GLN A 1 114 ? -23.715 17.260 32.398 1.00 49.53 114 GLN A O 1
#

Nearest PDB structures (foldseek):
  3lvl-assembly1_A-2  TM=8.792E-01  e=2.771E-03  Escherichia coli O157:H7 str. EDL933
  7c8o-assembly1_A  TM=8.366E-01  e=3.141E-03  Methanothrix thermoacetophila
  4eb7-assembly1_C  TM=8.116E-01  e=4.037E-03  Archaeoglobus fulgidus DSM 4304
  4eb5-assembly1_D  TM=7.230E-01  e=2.156E-03  Archaeoglobus fulgidus DSM 4304
  4eb5-assembly1_C  TM=6.417E-01  e=1.786E-03  Archaeoglobus fulgidus DSM 4304

Sequence (114 aa):
MQDEGGYVFLRLAILVERDIISQCGFYTAPEIPGSIVDAMSVIAAAAEGKAIMAAALISGESIKSALSELNLSDSELKKSADIAALMLHECLRNYSMKYNQARQERLSKAKSGQ

Radius of gyration: 16.73 Å; Cα contacts (8 Å, |Δi|>4): 133; chains: 1; bounding box: 43×35×46 Å

Mean predicted aligned error: 4.48 Å